Protein AF-A0A0D8WK88-F1 (afdb_monomer_lite)

Structure (mmCIF, N/CA/C/O backbone):
data_AF-A0A0D8WK88-F1
#
_entry.id   AF-A0A0D8WK88-F1
#
loop_
_atom_site.group_PDB
_atom_site.id
_atom_site.type_symbol
_atom_site.label_atom_id
_atom_site.label_alt_id
_atom_site.label_comp_id
_atom_site.label_asym_id
_atom_site.label_entity_id
_atom_site.label_seq_id
_atom_site.pdbx_PDB_ins_code
_atom_site.Cartn_x
_atom_site.Cartn_y
_atom_site.Cartn_z
_atom_site.occupancy
_atom_site.B_iso_or_equiv
_atom_site.auth_seq_id
_atom_site.auth_comp_id
_atom_site.auth_asym_id
_atom_site.auth_atom_id
_atom_site.pdbx_PDB_model_num
ATOM 1 N N . MET A 1 1 ? 0.519 34.778 -14.226 1.00 40.97 1 MET A N 1
ATOM 2 C CA . MET A 1 1 ? 1.345 34.042 -13.242 1.00 40.97 1 MET A CA 1
ATOM 3 C C . MET A 1 1 ? 1.407 32.594 -13.700 1.00 40.97 1 MET A C 1
ATOM 5 O O . MET A 1 1 ? 0.415 31.899 -13.556 1.00 40.97 1 MET A O 1
ATOM 9 N N . SER A 1 2 ? 2.496 32.179 -14.355 1.00 41.94 2 SER A N 1
ATOM 10 C CA . SER A 1 2 ? 2.663 30.798 -14.838 1.00 41.94 2 SER A CA 1
ATOM 11 C C . SER A 1 2 ? 3.541 30.031 -13.849 1.00 41.94 2 SER A C 1
ATOM 13 O O . SER A 1 2 ? 4.595 30.533 -13.454 1.00 41.94 2 SER A O 1
ATOM 15 N N . SER A 1 3 ? 3.058 28.878 -13.389 1.00 52.66 3 SER A N 1
ATOM 16 C CA . SER A 1 3 ? 3.672 28.063 -12.336 1.00 52.66 3 SER A CA 1
ATOM 17 C C . SER A 1 3 ? 5.039 27.522 -12.773 1.00 52.66 3 SER A C 1
ATOM 19 O O . SER A 1 3 ? 5.150 26.879 -13.813 1.00 52.66 3 SER A O 1
ATOM 21 N N . LYS A 1 4 ? 6.084 27.787 -11.978 1.00 56.66 4 LYS A N 1
ATOM 22 C CA . LYS A 1 4 ? 7.476 27.366 -12.218 1.00 56.66 4 LYS A CA 1
ATOM 23 C C . LYS A 1 4 ? 7.756 25.974 -11.640 1.00 56.66 4 LYS A C 1
ATOM 25 O O . LYS A 1 4 ? 8.634 25.815 -10.794 1.00 56.66 4 LYS A O 1
ATOM 30 N N . HIS A 1 5 ? 7.024 24.968 -12.100 1.00 49.78 5 HIS A N 1
ATOM 31 C CA . HIS A 1 5 ? 7.343 23.566 -11.817 1.00 49.78 5 HIS A CA 1
ATOM 32 C C . HIS A 1 5 ? 7.642 22.793 -13.102 1.00 49.78 5 HIS A C 1
ATOM 34 O O . HIS A 1 5 ? 7.232 21.650 -13.256 1.00 49.78 5 HIS A O 1
ATOM 40 N N . ASP A 1 6 ? 8.402 23.400 -14.014 1.00 49.00 6 ASP A N 1
ATOM 41 C CA . ASP A 1 6 ? 9.176 22.625 -14.982 1.00 49.00 6 ASP A CA 1
ATOM 42 C C . ASP A 1 6 ? 10.388 22.047 -14.250 1.00 49.00 6 ASP A C 1
ATOM 44 O O . ASP A 1 6 ? 11.495 22.593 -14.265 1.00 49.00 6 ASP A O 1
ATOM 48 N N . THR A 1 7 ? 10.184 20.935 -13.544 1.00 55.03 7 THR A N 1
ATOM 49 C CA . THR A 1 7 ? 11.311 20.077 -13.208 1.00 55.03 7 THR A CA 1
ATOM 50 C C . THR A 1 7 ? 11.799 19.483 -14.522 1.00 55.03 7 THR A C 1
ATOM 52 O O . THR A 1 7 ? 11.159 18.628 -15.129 1.00 55.03 7 THR A O 1
ATOM 55 N N . ASN A 1 8 ? 12.960 19.955 -14.973 1.00 50.22 8 ASN A N 1
ATOM 56 C CA . ASN A 1 8 ? 13.766 19.338 -16.022 1.00 50.22 8 ASN A CA 1
ATOM 57 C C . ASN A 1 8 ? 14.292 17.972 -15.531 1.00 50.22 8 ASN A C 1
ATOM 59 O O . ASN A 1 8 ? 15.494 17.741 -15.399 1.00 50.22 8 ASN A O 1
ATOM 63 N N . ALA A 1 9 ? 13.381 17.078 -15.151 1.00 64.44 9 ALA A N 1
ATOM 64 C CA . ALA A 1 9 ? 13.683 15.720 -14.771 1.00 64.44 9 ALA A CA 1
ATOM 65 C C . ALA A 1 9 ? 13.908 14.959 -16.074 1.00 64.44 9 ALA A C 1
ATOM 67 O O . ALA A 1 9 ? 12.971 14.670 -16.824 1.00 64.44 9 ALA A O 1
ATOM 68 N N . ARG A 1 10 ? 15.175 14.658 -16.371 1.00 70.31 10 ARG A N 1
ATOM 69 C CA . ARG A 1 10 ? 15.519 13.702 -17.425 1.00 70.31 10 ARG A CA 1
ATOM 70 C C . ARG A 1 10 ? 14.653 12.461 -17.220 1.00 70.31 10 ARG A C 1
ATOM 72 O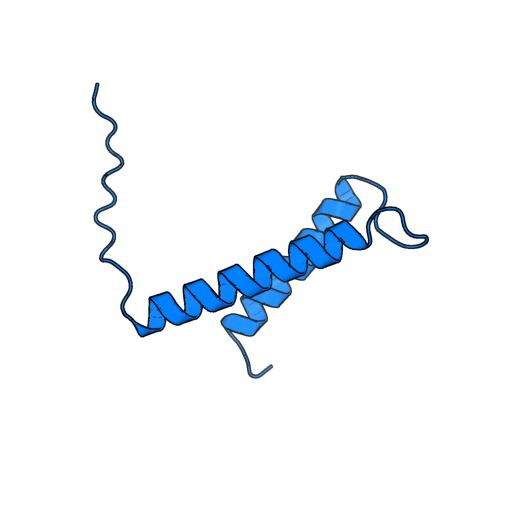 O . ARG A 1 10 ? 14.654 11.885 -16.133 1.00 70.31 10 ARG A O 1
ATOM 79 N N . ARG A 1 11 ? 13.890 12.077 -18.250 1.00 74.94 11 ARG A N 1
ATOM 80 C CA . ARG A 1 11 ? 13.044 10.879 -18.195 1.00 74.94 11 ARG A CA 1
ATOM 81 C C . ARG A 1 11 ? 13.916 9.700 -17.740 1.00 74.94 11 ARG A C 1
ATOM 83 O O . ARG A 1 11 ? 14.983 9.514 -18.331 1.00 74.94 11 ARG A O 1
ATOM 90 N N . PRO A 1 12 ? 13.494 8.910 -16.737 1.00 79.69 12 PRO A N 1
ATOM 91 C CA . PRO A 1 12 ? 14.284 7.775 -16.277 1.00 79.69 12 PRO A CA 1
ATOM 92 C C . PRO A 1 12 ? 14.582 6.834 -17.447 1.00 79.69 12 PRO A C 1
ATOM 94 O O . PRO A 1 12 ? 13.747 6.697 -18.347 1.00 79.69 12 PRO A O 1
ATOM 97 N N . GLY A 1 13 ? 15.752 6.188 -17.454 1.00 85.50 13 GLY A N 1
ATOM 98 C CA . GLY A 1 13 ? 16.102 5.166 -18.449 1.00 85.50 13 GLY A CA 1
ATOM 99 C C . GLY A 1 13 ? 15.112 3.991 -18.454 1.00 85.50 13 GLY A C 1
ATOM 100 O O . GLY A 1 13 ? 14.295 3.858 -17.547 1.00 85.50 13 GLY A O 1
ATOM 101 N N . LYS A 1 14 ? 15.156 3.131 -19.482 1.00 86.81 14 LYS A N 1
ATOM 102 C CA . LYS A 1 14 ? 14.213 2.001 -19.634 1.00 86.81 14 LYS A CA 1
ATOM 103 C C . LYS A 1 14 ? 14.169 1.101 -18.389 1.00 86.81 14 LYS A C 1
ATOM 105 O O . LYS A 1 14 ? 13.077 0.847 -17.892 1.00 86.81 14 LYS A O 1
ATOM 110 N N . GLU A 1 15 ? 15.334 0.720 -17.870 1.00 84.56 15 GLU A N 1
ATOM 111 C CA . GLU A 1 15 ? 15.467 -0.093 -16.651 1.00 84.56 15 GLU A CA 1
ATOM 112 C C . GLU A 1 15 ? 14.867 0.611 -15.429 1.00 84.56 15 GLU A C 1
ATOM 114 O O . GLU A 1 15 ? 14.009 0.063 -14.745 1.00 84.56 15 GLU A O 1
ATOM 119 N N . ALA A 1 16 ? 15.208 1.886 -15.214 1.00 85.38 16 ALA A N 1
ATOM 120 C CA . ALA A 1 16 ? 14.647 2.667 -14.113 1.00 85.38 16 ALA A CA 1
ATOM 121 C C . ALA A 1 16 ? 13.111 2.758 -14.188 1.00 85.38 16 ALA A C 1
ATOM 123 O O . ALA A 1 16 ? 12.435 2.624 -13.174 1.00 85.38 16 ALA A O 1
ATOM 124 N N . ARG A 1 17 ? 12.533 2.927 -15.386 1.00 87.94 17 ARG A N 1
ATOM 125 C CA . ARG A 1 17 ? 11.070 2.917 -15.565 1.00 87.94 17 ARG A CA 1
ATOM 126 C C . ARG A 1 17 ? 10.449 1.553 -15.263 1.00 87.94 17 ARG A C 1
ATOM 128 O O . ARG A 1 17 ? 9.333 1.522 -14.756 1.00 87.94 17 ARG A O 1
ATOM 135 N N . HIS A 1 18 ? 11.142 0.456 -15.570 1.00 88.12 18 HIS A N 1
ATOM 136 C CA . HIS A 1 18 ? 10.684 -0.887 -15.223 1.00 88.12 18 HIS A CA 1
ATOM 137 C C . HIS A 1 18 ? 10.633 -1.072 -13.701 1.00 88.12 18 HIS A C 1
ATOM 139 O O . HIS A 1 18 ? 9.574 -1.409 -13.179 1.00 88.12 18 HIS A O 1
ATOM 145 N N . HIS A 1 19 ? 11.709 -0.737 -12.981 1.00 85.44 19 HIS A N 1
ATOM 146 C CA . HIS A 1 19 ? 11.728 -0.806 -11.515 1.00 85.44 19 HIS A CA 1
ATOM 147 C C . HIS A 1 19 ? 10.675 0.102 -10.866 1.00 85.44 19 HIS A C 1
ATOM 149 O O . HIS A 1 19 ? 9.988 -0.324 -9.941 1.00 85.44 19 HIS A O 1
ATOM 155 N N . ILE A 1 20 ? 10.476 1.320 -11.390 1.00 89.38 20 ILE A N 1
ATOM 156 C CA . ILE A 1 20 ? 9.407 2.225 -10.932 1.00 89.38 20 ILE A CA 1
ATOM 157 C C . ILE A 1 20 ? 8.024 1.586 -11.126 1.00 89.38 20 ILE A C 1
ATOM 159 O O . ILE A 1 20 ? 7.176 1.679 -10.241 1.00 89.38 20 ILE A O 1
ATOM 163 N N . ALA A 1 21 ? 7.777 0.937 -12.267 1.00 92.00 21 ALA A N 1
ATOM 164 C CA . ALA A 1 21 ? 6.502 0.275 -12.531 1.00 92.00 21 ALA A CA 1
ATOM 165 C C . ALA A 1 21 ? 6.271 -0.925 -11.599 1.00 92.00 21 ALA A C 1
ATOM 167 O O . ALA A 1 21 ? 5.172 -1.072 -11.068 1.00 92.00 21 ALA A O 1
ATOM 168 N N . VAL A 1 22 ? 7.303 -1.740 -11.361 1.00 90.69 22 VAL A N 1
ATOM 169 C CA . VAL A 1 22 ? 7.247 -2.868 -10.418 1.00 90.69 22 VAL A CA 1
ATOM 170 C C . VAL A 1 22 ? 6.955 -2.367 -9.004 1.00 90.69 22 VAL A C 1
ATOM 172 O O . VAL A 1 22 ? 5.984 -2.810 -8.399 1.00 90.69 22 VAL A O 1
ATOM 175 N N . MET A 1 23 ? 7.715 -1.381 -8.516 1.00 93.12 23 MET A N 1
ATOM 176 C CA . MET A 1 23 ? 7.505 -0.782 -7.195 1.00 93.12 23 MET A CA 1
ATOM 177 C C . MET A 1 23 ? 6.091 -0.215 -7.048 1.00 93.12 23 MET A C 1
ATOM 179 O O . MET A 1 23 ? 5.422 -0.477 -6.054 1.00 93.12 23 MET A O 1
ATOM 183 N N . ARG A 1 24 ? 5.599 0.523 -8.055 1.00 95.31 24 ARG A N 1
ATOM 184 C CA . ARG A 1 24 ? 4.233 1.060 -8.049 1.00 95.31 24 ARG A CA 1
ATOM 185 C C . ARG A 1 24 ? 3.195 -0.051 -7.914 1.00 95.31 24 ARG A C 1
ATOM 187 O O . ARG A 1 24 ? 2.265 0.103 -7.135 1.00 95.31 24 ARG A O 1
ATOM 194 N N . ASN A 1 25 ? 3.332 -1.133 -8.675 1.00 95.69 25 ASN A N 1
ATOM 195 C CA . ASN A 1 25 ? 2.364 -2.228 -8.647 1.00 95.69 25 ASN A CA 1
ATOM 196 C C . ASN A 1 25 ? 2.366 -2.953 -7.297 1.00 95.69 25 ASN A C 1
ATOM 198 O O . ASN A 1 25 ? 1.293 -3.215 -6.764 1.00 95.69 25 ASN A O 1
ATOM 202 N N . LEU A 1 26 ? 3.547 -3.211 -6.727 1.00 95.38 26 LEU A N 1
ATOM 203 C CA . LEU A 1 26 ? 3.669 -3.830 -5.405 1.00 95.38 26 LEU A CA 1
ATOM 204 C C . LEU A 1 26 ? 3.051 -2.953 -4.313 1.00 95.38 26 LEU A C 1
ATOM 206 O O . LEU A 1 26 ? 2.279 -3.447 -3.502 1.00 95.38 26 LEU A O 1
ATOM 210 N N . LEU A 1 27 ? 3.323 -1.643 -4.333 1.00 96.75 27 LEU A N 1
ATOM 211 C CA . LEU A 1 27 ? 2.745 -0.709 -3.365 1.00 96.75 27 LEU A CA 1
ATOM 212 C C . LEU A 1 27 ? 1.217 -0.659 -3.446 1.00 96.75 27 LEU A C 1
ATOM 214 O O . LEU A 1 27 ? 0.562 -0.646 -2.411 1.00 96.75 27 LEU A O 1
ATOM 218 N N . MET A 1 28 ? 0.650 -0.622 -4.655 1.00 97.75 28 MET A N 1
ATOM 219 C CA . MET A 1 28 ? -0.808 -0.603 -4.821 1.00 97.75 28 MET A CA 1
ATOM 220 C C . MET A 1 28 ? -1.436 -1.913 -4.338 1.00 97.75 28 MET A C 1
ATOM 222 O O . MET A 1 28 ? -2.407 -1.859 -3.595 1.00 97.75 28 MET A O 1
ATOM 226 N N . SER A 1 29 ? -0.839 -3.062 -4.678 1.00 96.62 29 SER A N 1
ATOM 227 C CA . SER A 1 29 ? -1.305 -4.367 -4.191 1.00 96.62 29 SER A CA 1
ATOM 228 C C . SER A 1 29 ? -1.283 -4.442 -2.666 1.00 96.62 29 SER A C 1
ATOM 230 O O . SER A 1 29 ? -2.270 -4.834 -2.063 1.00 96.62 29 SER A O 1
ATOM 232 N N . GLU A 1 30 ? -0.191 -4.006 -2.032 1.00 96.75 30 GLU A N 1
ATOM 233 C CA . GLU A 1 30 ? -0.057 -4.052 -0.574 1.00 96.75 30 GLU A CA 1
ATOM 234 C C . GLU A 1 30 ? -1.059 -3.122 0.130 1.00 96.75 30 GLU A C 1
ATOM 236 O O . GLU A 1 30 ? -1.592 -3.459 1.187 1.00 96.75 30 GLU A O 1
ATOM 241 N N . ILE A 1 31 ? -1.344 -1.954 -0.459 1.00 96.94 31 ILE A N 1
ATOM 242 C CA . ILE A 1 31 ? -2.394 -1.052 0.030 1.00 96.94 31 ILE A CA 1
ATOM 243 C C . ILE A 1 31 ? -3.764 -1.727 -0.081 1.00 96.94 31 ILE A C 1
ATOM 245 O O . ILE A 1 31 ? -4.520 -1.700 0.889 1.00 96.94 31 ILE A O 1
ATOM 249 N N . ASP A 1 32 ? -4.081 -2.324 -1.230 1.00 97.38 32 ASP A N 1
ATOM 250 C CA . ASP A 1 32 ? -5.363 -2.993 -1.460 1.00 97.38 32 ASP A CA 1
ATOM 251 C C . ASP A 1 32 ? -5.554 -4.172 -0.489 1.00 97.38 32 ASP A C 1
ATOM 253 O O . ASP A 1 32 ? -6.602 -4.276 0.153 1.00 97.38 32 ASP A O 1
ATOM 257 N N . ASP A 1 33 ? -4.519 -4.996 -0.297 1.00 95.50 33 ASP A N 1
ATOM 258 C CA . ASP A 1 33 ? -4.517 -6.128 0.636 1.00 95.50 33 ASP A CA 1
ATOM 259 C C . ASP A 1 33 ? -4.676 -5.669 2.090 1.00 95.50 33 ASP A C 1
ATOM 261 O O . ASP A 1 33 ? -5.451 -6.243 2.860 1.00 95.50 33 ASP A O 1
ATOM 265 N N . PHE A 1 34 ? -3.975 -4.601 2.479 1.00 96.06 34 PHE A N 1
ATOM 266 C CA . PHE A 1 34 ? -4.112 -4.015 3.808 1.00 96.06 34 PHE A CA 1
ATOM 267 C C . PHE A 1 34 ? -5.534 -3.495 4.053 1.00 96.06 34 PHE A C 1
ATOM 269 O O . PHE A 1 34 ? -6.137 -3.785 5.087 1.00 96.06 34 PHE A O 1
ATOM 276 N N . VAL A 1 35 ? -6.093 -2.751 3.095 1.00 95.69 35 VAL A N 1
ATOM 277 C CA . VAL A 1 35 ? -7.444 -2.185 3.199 1.00 95.69 35 VAL A CA 1
ATOM 278 C C . VAL A 1 35 ? -8.507 -3.283 3.229 1.00 95.69 35 VAL A C 1
ATOM 280 O O . VAL A 1 35 ? -9.473 -3.155 3.980 1.00 95.69 35 VAL A O 1
ATOM 283 N N . ALA A 1 36 ? -8.325 -4.372 2.479 1.00 95.38 36 ALA A N 1
ATOM 284 C CA . ALA A 1 36 ? -9.239 -5.513 2.474 1.00 95.38 36 ALA A CA 1
ATOM 285 C C . ALA A 1 36 ? -9.324 -6.232 3.836 1.00 95.38 36 ALA A C 1
ATOM 287 O O . ALA A 1 36 ? -10.358 -6.826 4.151 1.00 95.38 36 ALA A O 1
ATOM 288 N N . GLY A 1 37 ? -8.264 -6.164 4.648 1.00 92.44 37 GLY A N 1
ATOM 289 C CA . GLY A 1 37 ? -8.244 -6.709 6.007 1.00 92.44 37 GLY A CA 1
ATOM 290 C C . GLY A 1 37 ? -8.940 -5.824 7.047 1.00 92.44 37 GLY A C 1
ATOM 291 O O . GLY A 1 37 ? -9.430 -6.330 8.057 1.00 92.44 37 GLY A O 1
ATOM 292 N N . LEU A 1 38 ? -9.035 -4.509 6.825 1.00 94.56 38 LEU A N 1
ATOM 293 C CA . LEU A 1 38 ? -9.546 -3.582 7.839 1.00 94.56 38 LEU A CA 1
ATOM 294 C C . LEU A 1 38 ? -10.960 -3.950 8.314 1.00 94.56 38 LEU A C 1
ATOM 296 O O . LEU A 1 38 ? -11.874 -4.198 7.531 1.00 94.56 38 LEU A O 1
ATOM 300 N N . GLY A 1 39 ? -11.146 -3.934 9.636 1.00 88.56 39 GLY A N 1
ATOM 301 C CA . GLY A 1 39 ? -12.408 -4.300 10.281 1.00 88.56 39 GLY A CA 1
ATOM 302 C C . GLY A 1 39 ? -12.529 -5.782 10.642 1.00 88.56 39 GLY A C 1
ATOM 303 O O . GLY A 1 39 ? -13.492 -6.150 11.317 1.00 88.56 39 GLY A O 1
ATOM 304 N N . GLN A 1 40 ? -11.559 -6.625 10.270 1.00 91.75 40 GLN A N 1
ATOM 305 C CA . GLN A 1 40 ? -11.478 -7.987 10.795 1.00 91.75 40 GLN A CA 1
ATOM 306 C C . GLN A 1 40 ? -10.964 -8.015 12.248 1.00 91.75 40 GLN A C 1
ATOM 308 O O . GLN A 1 40 ? -10.226 -7.122 12.678 1.00 91.75 40 GLN A O 1
ATOM 313 N N . PRO A 1 41 ? -11.346 -9.029 13.049 1.00 92.06 41 PRO A N 1
ATOM 314 C CA . PRO A 1 41 ? -10.819 -9.188 14.401 1.00 92.06 41 PRO A CA 1
ATOM 315 C C . PRO A 1 41 ? -9.287 -9.29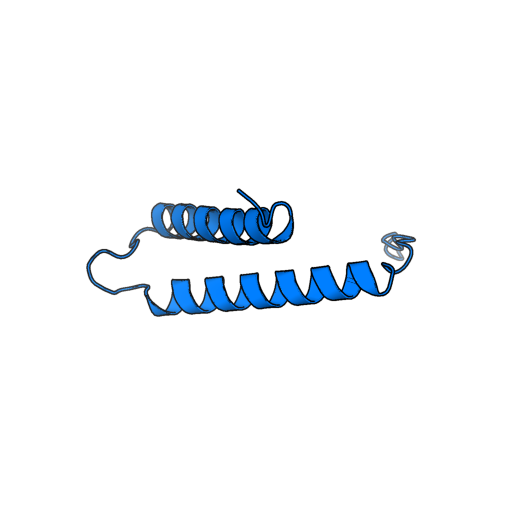5 14.404 1.00 92.06 41 PRO A C 1
ATOM 317 O O . PRO A 1 41 ? -8.727 -10.165 13.748 1.00 92.06 41 PRO A O 1
ATOM 320 N N . GLY A 1 42 ? -8.617 -8.437 15.179 1.00 87.56 42 GLY A N 1
ATOM 321 C C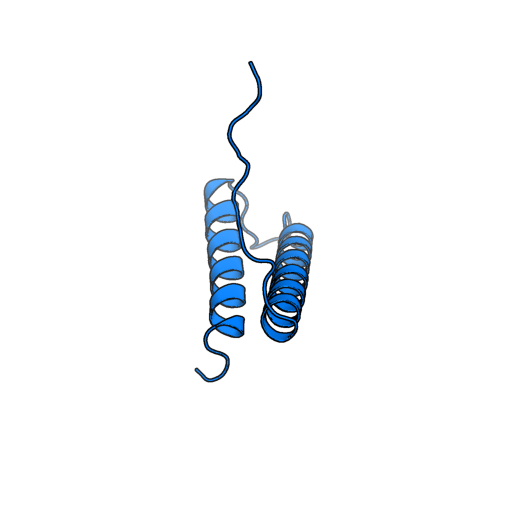A . GLY A 1 42 ? -7.151 -8.408 15.287 1.00 87.56 42 GLY A CA 1
ATOM 322 C C . GLY A 1 42 ? -6.454 -7.390 14.378 1.00 87.56 42 GLY A C 1
ATOM 323 O O . GLY A 1 42 ? -5.279 -7.105 14.595 1.00 87.56 42 GLY A O 1
ATOM 324 N N . GLU A 1 43 ? -7.176 -6.787 13.434 1.00 92.75 43 GLU A N 1
ATOM 325 C CA . GLU A 1 43 ? -6.646 -5.761 12.532 1.00 92.75 43 GLU A CA 1
ATOM 326 C C . GLU A 1 43 ? -6.596 -4.370 13.193 1.00 92.75 43 GLU A C 1
ATOM 328 O O . GLU A 1 43 ? -7.295 -4.110 14.185 1.00 92.75 43 GLU A O 1
ATOM 333 N N . PRO A 1 44 ? -5.757 -3.442 12.690 1.00 95.06 44 PRO A N 1
ATOM 334 C CA . PRO A 1 44 ? -5.638 -2.113 13.269 1.00 95.06 44 PRO A CA 1
ATOM 335 C C . PRO A 1 44 ? -6.963 -1.346 13.169 1.00 95.06 44 PRO A C 1
ATOM 337 O O . PRO A 1 44 ? -7.515 -1.154 12.090 1.00 95.06 44 PRO A O 1
ATOM 340 N N . ALA A 1 45 ? -7.455 -0.863 14.313 1.00 93.38 45 ALA A N 1
ATOM 341 C CA . ALA A 1 45 ? -8.783 -0.252 14.419 1.00 93.38 45 ALA A CA 1
ATOM 342 C C . ALA A 1 45 ? -8.745 1.280 14.517 1.00 93.38 45 ALA A C 1
ATOM 344 O O . ALA A 1 45 ? -9.678 1.967 14.106 1.00 93.38 45 ALA A O 1
ATOM 345 N N . THR A 1 46 ? -7.673 1.841 15.082 1.00 95.88 46 THR A N 1
ATOM 346 C CA . THR A 1 46 ? -7.525 3.297 15.222 1.00 95.88 46 THR A CA 1
ATOM 347 C C . THR A 1 46 ? -6.745 3.894 14.051 1.00 95.88 46 THR A C 1
ATOM 349 O O . THR A 1 46 ? -5.830 3.242 13.543 1.00 95.88 46 THR A O 1
ATOM 352 N N . PRO A 1 47 ? -6.983 5.166 13.674 1.00 96.56 47 PRO A N 1
ATOM 353 C CA . PRO A 1 47 ? -6.211 5.822 12.616 1.00 96.56 47 PRO A CA 1
ATOM 354 C C . PRO A 1 47 ? -4.690 5.749 12.826 1.00 96.56 47 PRO A C 1
ATOM 356 O O . PRO A 1 47 ? -3.936 5.564 11.874 1.00 96.56 47 PRO A O 1
ATOM 359 N N . GLY A 1 48 ? -4.229 5.837 14.079 1.00 97.75 48 GLY A N 1
ATOM 360 C CA . GLY A 1 48 ? -2.808 5.729 14.414 1.00 97.75 48 GLY A CA 1
ATOM 361 C C . GLY A 1 48 ? -2.228 4.329 14.194 1.00 97.75 48 GLY A C 1
ATOM 362 O O . GLY A 1 48 ? -1.101 4.208 13.712 1.00 97.75 48 GLY A O 1
ATOM 363 N N . GLN A 1 49 ? -2.986 3.276 14.514 1.00 96.50 49 GLN A N 1
ATOM 364 C CA . GLN A 1 49 ? -2.583 1.894 14.238 1.00 96.50 49 GLN A CA 1
ATOM 365 C C . GLN A 1 49 ? -2.599 1.607 12.736 1.00 96.50 49 GLN A C 1
ATOM 367 O O . GLN A 1 49 ? -1.636 1.042 12.227 1.00 96.50 49 GLN A O 1
ATOM 372 N N . ILE A 1 50 ? -3.643 2.063 12.034 1.00 97.44 50 ILE A N 1
ATOM 373 C CA . ILE A 1 50 ? -3.790 1.896 10.584 1.00 97.44 50 ILE A CA 1
ATOM 374 C C . ILE A 1 50 ? -2.596 2.529 9.870 1.00 97.44 50 ILE A C 1
ATOM 376 O O . ILE A 1 50 ? -1.923 1.881 9.077 1.00 97.44 50 ILE A O 1
ATOM 380 N N . HIS A 1 51 ? -2.273 3.777 10.212 1.00 97.00 51 HIS A N 1
ATOM 381 C CA . HIS A 1 51 ? -1.136 4.477 9.626 1.00 97.00 51 HIS A CA 1
ATOM 382 C C . HIS A 1 51 ? 0.206 3.804 9.952 1.00 97.00 51 HIS A C 1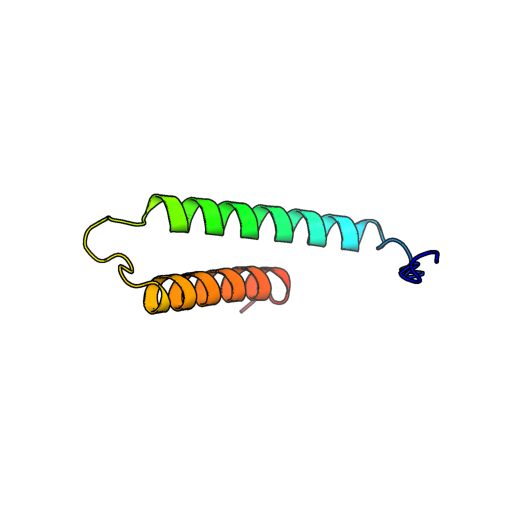
ATOM 384 O O . HIS A 1 51 ? 1.071 3.722 9.083 1.00 97.00 51 HIS A O 1
ATOM 390 N N . ARG A 1 52 ? 0.405 3.327 11.189 1.00 97.75 52 ARG A N 1
ATOM 391 C CA . ARG A 1 52 ? 1.651 2.648 11.581 1.00 97.75 52 ARG A CA 1
ATOM 392 C C . ARG A 1 52 ? 1.858 1.357 10.792 1.00 97.75 52 ARG A C 1
ATOM 394 O O . ARG A 1 52 ? 2.958 1.131 10.300 1.00 97.75 52 ARG A O 1
ATOM 401 N N . GLU A 1 53 ? 0.818 0.542 10.679 1.00 96.94 53 GLU A N 1
ATOM 402 C CA . GLU A 1 53 ? 0.899 -0.742 9.986 1.00 96.94 53 GLU A CA 1
ATOM 403 C C . GLU A 1 53 ? 1.043 -0.560 8.473 1.00 96.94 53 GL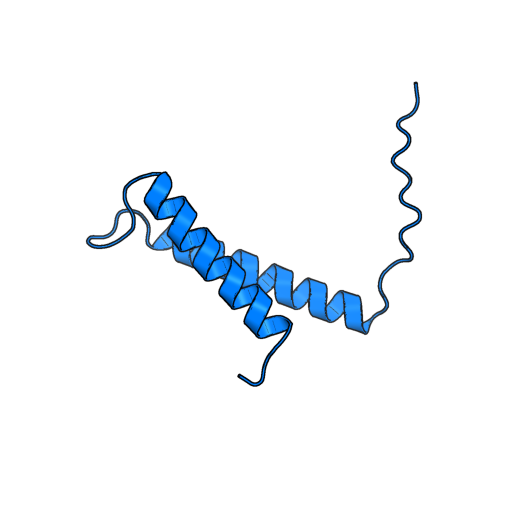U A C 1
ATOM 405 O O . GLU A 1 53 ? 1.921 -1.169 7.865 1.00 96.94 53 GLU A O 1
ATOM 410 N N . LEU A 1 54 ? 0.275 0.358 7.879 1.00 96.88 54 LEU A N 1
ATOM 411 C CA . LEU A 1 54 ? 0.418 0.691 6.464 1.00 96.88 54 LEU A CA 1
ATOM 412 C C . LEU A 1 54 ? 1.824 1.213 6.143 1.00 96.88 54 LEU A C 1
ATOM 414 O O . LEU A 1 54 ? 2.425 0.794 5.157 1.00 96.88 54 LEU A O 1
ATOM 418 N N . ARG A 1 55 ? 2.376 2.099 6.985 1.00 97.12 55 ARG A N 1
ATOM 419 C CA . ARG A 1 55 ? 3.747 2.601 6.816 1.00 97.12 55 ARG A CA 1
ATOM 420 C C . ARG A 1 55 ? 4.762 1.460 6.830 1.00 97.12 55 ARG A C 1
ATOM 422 O O . ARG A 1 55 ? 5.576 1.394 5.918 1.00 97.12 55 ARG A O 1
ATOM 429 N N . ARG A 1 56 ? 4.676 0.559 7.814 1.00 97.06 56 ARG A N 1
ATOM 430 C CA . ARG A 1 56 ? 5.570 -0.604 7.934 1.00 97.06 56 ARG A CA 1
ATOM 431 C C . ARG A 1 56 ? 5.541 -1.470 6.671 1.00 97.06 56 ARG A C 1
ATOM 433 O O . ARG A 1 56 ? 6.583 -1.869 6.168 1.00 97.06 56 ARG A O 1
ATOM 440 N N . ARG A 1 57 ? 4.349 -1.750 6.142 1.00 96.31 57 ARG A N 1
ATOM 441 C CA . ARG A 1 57 ? 4.167 -2.552 4.921 1.00 96.31 57 ARG A CA 1
ATOM 442 C C . ARG A 1 57 ? 4.735 -1.864 3.676 1.00 96.31 57 ARG A C 1
ATOM 444 O O . ARG A 1 57 ? 5.426 -2.500 2.888 1.00 96.31 57 ARG A O 1
ATOM 451 N N . VAL A 1 58 ? 4.509 -0.557 3.532 1.00 95.62 58 VAL 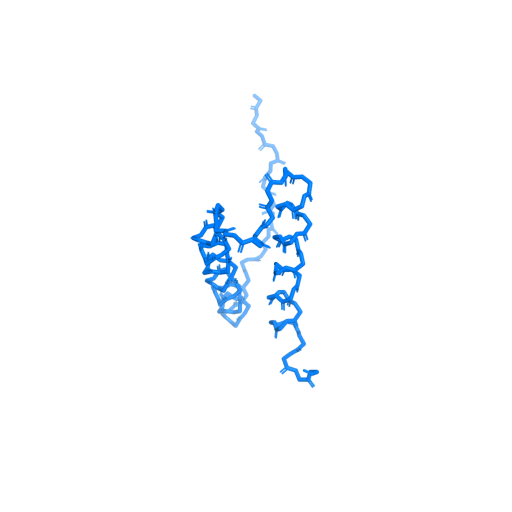A N 1
ATOM 452 C CA . VAL A 1 58 ? 5.091 0.252 2.448 1.00 95.62 58 VAL A CA 1
ATOM 453 C C . VAL A 1 58 ? 6.620 0.266 2.516 1.00 95.62 58 VAL A C 1
ATOM 455 O O . VAL A 1 58 ? 7.266 0.092 1.486 1.00 95.62 58 VAL A O 1
ATOM 458 N N . GLU A 1 59 ? 7.195 0.442 3.708 1.00 95.06 59 GLU A N 1
ATOM 459 C CA . GLU A 1 59 ? 8.648 0.391 3.925 1.00 95.06 59 GLU A CA 1
ATOM 460 C C . GLU A 1 59 ? 9.215 -0.971 3.496 1.00 95.06 59 GLU A C 1
ATOM 462 O O . GLU A 1 59 ? 10.147 -1.002 2.699 1.00 95.06 59 GLU A O 1
ATOM 467 N N . ASN A 1 60 ? 8.568 -2.085 3.863 1.00 93.12 60 ASN A N 1
ATOM 468 C CA . ASN A 1 60 ? 8.986 -3.424 3.427 1.00 93.12 60 ASN A CA 1
ATOM 469 C C . ASN A 1 60 ? 8.985 -3.596 1.897 1.00 93.12 60 ASN A C 1
ATOM 471 O O . ASN A 1 60 ? 9.891 -4.218 1.345 1.00 93.12 60 ASN A O 1
ATOM 475 N N . VAL A 1 61 ? 7.978 -3.064 1.191 1.00 92.50 61 VAL A N 1
ATOM 476 C CA . VAL A 1 61 ? 7.927 -3.124 -0.283 1.00 92.50 61 VAL A CA 1
ATOM 477 C C . VAL A 1 61 ? 9.072 -2.323 -0.899 1.00 92.50 61 VAL A C 1
ATOM 479 O O . VAL A 1 61 ? 9.686 -2.759 -1.875 1.00 92.50 61 VAL A O 1
ATOM 482 N N . VAL A 1 62 ? 9.362 -1.145 -0.344 1.00 91.19 62 VAL A N 1
ATOM 483 C CA . VAL A 1 62 ? 10.472 -0.305 -0.800 1.00 91.19 62 VAL A CA 1
ATOM 484 C C . VAL A 1 62 ? 11.804 -1.016 -0.568 1.00 91.19 62 VAL A C 1
ATOM 486 O O . VAL A 1 62 ? 12.601 -1.108 -1.504 1.00 91.19 62 VAL A O 1
ATOM 489 N N . ASP A 1 63 ? 12.009 -1.576 0.622 1.00 90.06 63 ASP A N 1
ATOM 490 C CA . ASP A 1 63 ? 13.223 -2.307 0.979 1.00 90.06 63 ASP A CA 1
ATOM 491 C C . ASP A 1 63 ? 13.413 -3.545 0.101 1.00 90.06 63 ASP A C 1
ATOM 493 O O . ASP A 1 63 ? 14.506 -3.745 -0.414 1.00 90.06 63 ASP A O 1
ATOM 497 N N . TYR A 1 64 ? 12.355 -4.308 -0.189 1.00 85.94 64 TYR A N 1
ATOM 498 C CA . TYR A 1 64 ? 12.419 -5.455 -1.102 1.00 85.94 64 TYR A CA 1
ATOM 499 C C . TYR A 1 64 ? 12.888 -5.069 -2.514 1.00 85.94 64 TYR A C 1
ATOM 501 O O . TYR A 1 64 ? 13.675 -5.778 -3.140 1.00 85.94 64 TYR A O 1
ATOM 509 N N . VAL A 1 65 ? 12.418 -3.933 -3.039 1.00 84.31 65 VAL A N 1
ATOM 510 C CA . VAL A 1 65 ? 12.789 -3.483 -4.390 1.00 84.31 65 VAL A CA 1
ATOM 511 C C . VAL A 1 65 ? 14.210 -2.913 -4.430 1.00 84.31 65 VAL A C 1
ATOM 513 O O . VAL A 1 65 ? 14.885 -3.040 -5.454 1.00 84.31 65 VAL A O 1
ATOM 516 N N . ILE A 1 66 ? 14.663 -2.269 -3.351 1.00 83.62 66 ILE A N 1
ATOM 517 C CA . ILE A 1 66 ? 15.994 -1.649 -3.272 1.00 83.62 66 ILE A CA 1
ATOM 518 C C . ILE A 1 66 ? 17.068 -2.675 -2.870 1.00 83.62 66 ILE A C 1
ATOM 520 O O . ILE A 1 66 ? 18.174 -2.628 -3.407 1.00 83.62 66 ILE A O 1
ATOM 524 N N . ASN A 1 67 ? 16.732 -3.620 -1.989 1.00 82.06 67 ASN A N 1
ATOM 525 C CA . ASN A 1 67 ? 17.616 -4.625 -1.393 1.00 82.06 67 ASN A CA 1
ATOM 526 C C . ASN A 1 67 ? 17.000 -6.041 -1.486 1.00 82.06 67 ASN A C 1
ATOM 528 O O . ASN A 1 67 ? 16.619 -6.623 -0.475 1.00 82.06 67 ASN A O 1
ATOM 532 N N . PRO A 1 68 ? 16.917 -6.650 -2.680 1.00 65.94 68 PRO A N 1
ATOM 533 C CA . PRO A 1 68 ? 16.223 -7.930 -2.871 1.00 65.94 68 PRO A CA 1
ATOM 534 C C . PRO A 1 68 ? 16.915 -9.172 -2.261 1.00 65.94 68 PRO A C 1
ATOM 536 O O . PRO A 1 68 ? 16.434 -10.278 -2.491 1.00 65.94 68 PRO A O 1
ATOM 539 N N . ASN A 1 69 ? 18.042 -9.029 -1.547 1.00 54.66 69 ASN A N 1
ATOM 540 C CA . ASN A 1 69 ? 18.896 -10.141 -1.087 1.00 54.66 69 ASN A CA 1
ATOM 541 C C . ASN A 1 69 ? 19.243 -10.116 0.421 1.00 54.66 69 ASN A C 1
ATOM 543 O O . ASN A 1 69 ? 20.245 -10.724 0.798 1.00 54.66 69 ASN A O 1
ATOM 547 N N . ASP A 1 70 ? 18.464 -9.427 1.259 1.00 50.75 70 ASP A N 1
ATOM 548 C CA . ASP A 1 70 ? 18.469 -9.659 2.720 1.00 50.75 70 ASP A CA 1
ATOM 549 C C . ASP A 1 70 ? 17.408 -10.704 3.113 1.00 50.75 70 ASP A C 1
ATOM 551 O O . ASP A 1 70 ? 16.321 -10.710 2.484 1.00 50.75 70 ASP A O 1
#

Radius of gyration: 16.78 Å; chains: 1; bounding box: 31×44×35 Å

Sequence (70 aa):
MSSKHDTNARRPGKEARHHIAVMRNLLMSEIDDFVAGLGQPGEPATPGQIHRELRRRVENVVDYVINPND

pLDDT: mean 85.17, std 16.02, range [40.97, 97.75]

Secondary structure (DSSP, 8-state):
---------PPPPHHHHHHHHHHHHHHHHHHHHHHHHTTSTTS--SHHHHHHHHHHHHHHHHHHHH-TT-

Foldseek 3Di:
DDDPPPPPPDDDDPVVVVLVVQLVVQLVVLVVVLVVCPPPPPHDPDPVSSVVVNVVSNVVSVCCSVPVDD

Organism: Escherichia coli (NCBI:txid562)